Protein AF-A0AAN5RH48-F1 (afdb_monomer_lite)

Structure (mmCIF, N/CA/C/O backbone):
data_AF-A0AAN5RH48-F1
#
_entry.id   AF-A0AAN5RH48-F1
#
loop_
_atom_site.group_PDB
_atom_site.id
_atom_site.type_symbol
_atom_site.label_atom_id
_atom_site.label_alt_id
_atom_site.label_comp_id
_atom_site.label_asym_id
_atom_site.label_entity_id
_atom_site.label_seq_id
_atom_site.pdbx_PDB_ins_code
_atom_site.Cartn_x
_atom_site.Cartn_y
_atom_site.Cartn_z
_atom_site.occupancy
_atom_site.B_iso_or_equiv
_atom_site.auth_seq_id
_atom_site.auth_comp_id
_atom_site.auth_asym_id
_atom_site.auth_atom_id
_atom_site.pdbx_PDB_model_num
ATOM 1 N N . MET A 1 1 ? 24.180 -15.115 -23.993 1.00 87.12 1 MET A N 1
ATOM 2 C CA . MET A 1 1 ? 23.504 -14.833 -25.275 1.00 87.12 1 MET A CA 1
ATOM 3 C C . MET A 1 1 ? 24.261 -13.711 -25.975 1.00 87.12 1 MET A C 1
ATOM 5 O O . MET A 1 1 ? 24.728 -12.816 -25.280 1.00 87.12 1 MET A O 1
ATOM 9 N N . LYS A 1 2 ? 24.469 -13.764 -27.294 1.00 94.94 2 LYS A N 1
ATOM 10 C CA . LYS A 1 2 ? 25.246 -12.734 -28.005 1.00 94.94 2 LYS A CA 1
ATOM 11 C C . LYS A 1 2 ? 24.316 -11.653 -28.551 1.00 94.94 2 LYS A C 1
ATOM 13 O O . LYS A 1 2 ? 23.357 -11.971 -29.248 1.00 94.94 2 LYS A O 1
ATOM 18 N N . ILE A 1 3 ? 24.608 -10.393 -28.238 1.00 97.38 3 ILE A N 1
ATOM 19 C CA . ILE A 1 3 ? 23.861 -9.228 -28.729 1.00 97.38 3 ILE A CA 1
ATOM 20 C C . ILE A 1 3 ? 24.264 -8.974 -30.186 1.00 97.38 3 ILE A C 1
ATOM 22 O O . ILE A 1 3 ? 25.450 -8.813 -30.477 1.00 97.38 3 ILE A O 1
ATOM 26 N N . VAL A 1 4 ? 23.288 -8.935 -31.091 1.00 97.31 4 VAL A N 1
ATOM 27 C CA . VAL A 1 4 ? 23.493 -8.564 -32.501 1.00 97.31 4 VAL A CA 1
ATOM 28 C C . VAL A 1 4 ? 23.325 -7.057 -32.663 1.00 97.31 4 VAL A C 1
ATOM 30 O O . VAL A 1 4 ? 24.196 -6.389 -33.215 1.00 97.31 4 VAL A O 1
ATOM 33 N N . THR A 1 5 ? 22.215 -6.514 -32.166 1.00 98.19 5 THR A N 1
ATOM 34 C CA . THR A 1 5 ? 21.919 -5.077 -32.178 1.00 98.19 5 THR A CA 1
ATOM 35 C C . THR A 1 5 ? 20.800 -4.755 -31.185 1.00 98.19 5 THR A C 1
ATOM 37 O O . THR A 1 5 ? 20.150 -5.658 -30.658 1.00 98.19 5 THR A O 1
ATOM 40 N N . ALA A 1 6 ? 20.546 -3.474 -30.940 1.00 98.25 6 ALA A N 1
ATOM 41 C CA . ALA A 1 6 ? 19.383 -3.005 -30.200 1.00 98.25 6 ALA A CA 1
ATOM 42 C C . ALA A 1 6 ? 18.825 -1.723 -30.828 1.00 98.25 6 ALA A C 1
ATOM 44 O O . ALA A 1 6 ? 19.453 -1.109 -31.690 1.00 98.25 6 ALA A O 1
ATOM 45 N N . LYS A 1 7 ? 17.618 -1.326 -30.430 1.00 98.06 7 LYS A N 1
ATOM 46 C CA . LYS A 1 7 ? 17.006 -0.056 -30.835 1.00 98.06 7 LYS A CA 1
ATOM 47 C C . LYS A 1 7 ? 15.970 0.405 -29.821 1.00 98.06 7 LYS A C 1
ATOM 49 O O . LYS A 1 7 ? 15.544 -0.361 -28.957 1.00 98.06 7 LYS A O 1
ATOM 54 N N . ASN A 1 8 ? 15.517 1.646 -29.989 1.00 97.94 8 ASN A N 1
ATOM 55 C CA . ASN A 1 8 ? 14.454 2.253 -29.187 1.00 97.94 8 ASN A CA 1
ATOM 56 C C . ASN A 1 8 ? 14.761 2.229 -27.681 1.00 97.94 8 ASN A C 1
ATOM 58 O O . ASN A 1 8 ? 13.878 1.930 -26.883 1.00 97.94 8 ASN A O 1
ATOM 62 N N . GLY A 1 9 ? 16.011 2.521 -27.307 1.00 98.00 9 GLY A N 1
ATOM 63 C CA . GLY A 1 9 ? 16.415 2.613 -25.909 1.00 98.00 9 GLY A CA 1
ATOM 64 C C . GLY A 1 9 ? 15.713 3.768 -25.195 1.00 98.00 9 GLY A C 1
ATOM 65 O O . GLY A 1 9 ? 15.671 4.885 -25.719 1.00 98.00 9 GLY A O 1
ATOM 66 N N . PHE A 1 10 ? 15.194 3.519 -23.997 1.00 97.88 10 PHE A N 1
ATOM 67 C CA . PHE A 1 10 ? 14.724 4.558 -23.086 1.00 97.88 10 PHE A CA 1
ATOM 68 C C . PHE A 1 10 ? 15.023 4.186 -21.634 1.00 97.88 10 PHE A C 1
ATOM 70 O O . PHE A 1 10 ? 14.931 3.019 -21.250 1.00 97.88 10 PHE A O 1
ATOM 77 N N . TYR A 1 11 ? 15.397 5.185 -20.838 1.00 98.19 11 TYR A N 1
ATOM 78 C CA . TYR A 1 11 ? 15.611 5.003 -19.409 1.00 98.19 11 TYR A CA 1
ATOM 79 C C . TYR A 1 11 ? 14.283 4.773 -18.687 1.00 98.19 11 TYR A C 1
ATOM 81 O O . TYR A 1 11 ? 13.281 5.439 -18.961 1.00 98.19 11 TYR A O 1
ATOM 89 N N . ASN A 1 12 ? 14.314 3.851 -17.735 1.00 96.81 12 ASN A N 1
ATOM 90 C CA . ASN A 1 12 ? 13.300 3.688 -16.707 1.00 96.81 12 ASN A CA 1
ATOM 91 C C . ASN A 1 12 ? 13.626 4.582 -15.500 1.00 96.81 12 ASN A C 1
ATOM 93 O O . ASN A 1 12 ? 14.722 5.137 -15.395 1.00 96.81 12 ASN A O 1
ATOM 97 N N . GLU A 1 13 ? 12.676 4.707 -14.573 1.00 95.00 13 GLU A N 1
ATOM 98 C CA . GLU A 1 13 ? 12.832 5.517 -13.356 1.00 95.00 13 GLU A CA 1
ATOM 99 C C . GLU A 1 13 ? 14.002 5.049 -12.470 1.00 95.00 13 GLU A C 1
ATOM 101 O O . GLU A 1 13 ? 14.695 5.868 -11.873 1.00 95.00 13 GLU A O 1
ATOM 106 N N . ASP A 1 14 ? 14.271 3.742 -12.437 1.00 95.44 14 ASP A N 1
ATOM 107 C CA . ASP A 1 14 ? 15.360 3.124 -11.668 1.00 95.44 14 ASP A CA 1
ATOM 108 C C . ASP A 1 14 ? 16.737 3.210 -12.356 1.00 95.44 14 ASP A C 1
ATOM 110 O O . ASP A 1 14 ? 17.734 2.708 -11.837 1.00 95.44 14 ASP A O 1
ATOM 114 N N . GLY A 1 15 ? 16.813 3.845 -13.530 1.00 96.12 15 GLY A N 1
ATOM 115 C CA . GLY A 1 15 ? 18.046 3.991 -14.299 1.00 96.12 15 GLY A CA 1
ATOM 116 C C . GLY A 1 15 ? 18.430 2.774 -15.145 1.00 96.12 15 GLY A C 1
ATOM 117 O O . GLY A 1 15 ? 19.467 2.835 -15.817 1.00 96.12 15 GLY A O 1
ATOM 118 N N . SER A 1 16 ? 17.616 1.712 -15.164 1.00 98.06 16 SER A N 1
ATOM 119 C CA . SER A 1 16 ? 17.700 0.646 -16.172 1.00 98.06 16 SER A CA 1
ATOM 120 C C . SER A 1 16 ? 17.262 1.165 -17.551 1.00 98.06 16 SER A C 1
ATOM 122 O O . SER A 1 16 ? 16.661 2.237 -17.667 1.00 98.06 16 SER A O 1
ATOM 124 N N . ILE A 1 17 ? 17.594 0.439 -18.621 1.00 98.56 17 ILE A N 1
ATOM 125 C CA . ILE A 1 17 ? 17.248 0.823 -19.996 1.00 98.56 17 ILE A CA 1
ATOM 126 C C . ILE A 1 17 ? 16.394 -0.270 -20.626 1.00 98.56 17 ILE A C 1
ATOM 128 O O . ILE A 1 17 ? 16.874 -1.380 -20.878 1.00 98.56 17 ILE A O 1
ATOM 132 N N . ASN A 1 18 ? 15.152 0.078 -20.948 1.00 98.19 18 ASN A N 1
ATOM 133 C CA . ASN A 1 18 ? 14.301 -0.725 -21.814 1.00 98.19 18 ASN A CA 1
ATOM 134 C C . ASN A 1 18 ? 14.676 -0.492 -23.273 1.00 98.19 18 ASN A C 1
ATOM 136 O O . ASN A 1 18 ? 14.928 0.637 -23.699 1.00 98.19 18 ASN A O 1
ATOM 140 N N . CYS A 1 19 ? 14.689 -1.564 -24.056 1.00 98.12 19 CYS A N 1
ATOM 141 C CA . CYS A 1 19 ? 14.959 -1.503 -25.483 1.00 98.12 19 CYS A CA 1
ATOM 142 C C . CYS A 1 19 ? 14.318 -2.683 -26.220 1.00 98.12 19 CYS A C 1
ATOM 144 O O . CYS A 1 19 ? 13.789 -3.621 -25.622 1.00 98.12 19 CYS A O 1
ATOM 146 N N . LEU A 1 20 ? 14.393 -2.631 -27.546 1.00 98.50 20 LEU A N 1
ATOM 147 C CA . LEU A 1 20 ? 14.218 -3.796 -28.399 1.00 98.50 20 LEU A CA 1
ATOM 148 C C . LEU A 1 20 ? 15.606 -4.346 -28.725 1.00 98.50 20 LEU A C 1
ATOM 150 O O . LEU A 1 20 ? 16.361 -3.691 -29.446 1.00 98.50 20 LEU A O 1
ATOM 154 N N . ALA A 1 21 ? 15.932 -5.528 -28.211 1.00 97.81 21 ALA A N 1
ATOM 155 C CA . ALA A 1 21 ? 17.203 -6.204 -28.441 1.00 97.81 21 ALA A CA 1
ATOM 156 C C . ALA A 1 21 ? 17.040 -7.314 -29.481 1.00 97.81 21 ALA A C 1
ATOM 158 O O . ALA A 1 21 ? 16.032 -8.015 -29.509 1.00 97.81 21 ALA A O 1
ATOM 159 N N . HIS A 1 22 ? 18.038 -7.488 -30.338 1.00 98.12 22 HIS A N 1
ATOM 160 C CA . HIS A 1 22 ? 18.144 -8.639 -31.223 1.00 98.12 22 HIS A CA 1
ATOM 161 C C . HIS A 1 22 ? 19.356 -9.457 -30.804 1.00 98.12 22 HIS A C 1
ATOM 163 O O . HIS A 1 22 ? 20.477 -8.943 -30.724 1.00 98.12 22 HIS A O 1
ATOM 169 N N . PHE A 1 23 ? 19.118 -10.728 -30.515 1.00 97.06 23 PHE A N 1
ATOM 170 C CA . PHE A 1 23 ? 20.135 -11.660 -30.066 1.00 97.06 23 PHE A CA 1
ATOM 171 C C . PHE A 1 23 ? 20.383 -12.733 -31.123 1.00 97.06 23 PHE A C 1
ATOM 173 O O . PHE A 1 23 ? 19.489 -13.110 -31.877 1.00 97.06 23 PHE A O 1
ATOM 180 N N . GLU A 1 24 ? 21.608 -13.248 -31.169 1.00 96.38 24 GLU A N 1
ATOM 181 C CA . GLU A 1 24 ? 21.972 -14.333 -32.078 1.00 96.38 24 GLU A CA 1
ATOM 182 C C . GLU A 1 24 ? 21.117 -15.574 -31.773 1.00 96.38 24 GLU A C 1
ATOM 184 O O . GLU A 1 24 ? 21.029 -16.004 -30.622 1.00 96.38 24 GLU A O 1
ATOM 189 N N . GLY A 1 25 ? 20.478 -16.130 -32.805 1.00 94.50 25 GLY A N 1
ATOM 190 C CA . GLY A 1 25 ? 19.554 -17.263 -32.680 1.00 94.50 25 GLY A CA 1
ATOM 191 C C . GLY A 1 25 ? 18.078 -16.886 -32.508 1.00 94.50 25 GLY A C 1
ATOM 192 O O . GLY A 1 25 ? 17.251 -17.789 -32.428 1.00 94.50 25 GLY A O 1
ATOM 193 N N . PHE A 1 26 ? 17.741 -15.593 -32.483 1.00 95.44 26 PHE A N 1
ATOM 194 C CA . PHE A 1 26 ? 16.362 -15.103 -32.540 1.00 95.44 26 PHE A CA 1
ATOM 195 C C . PHE A 1 26 ? 16.087 -14.477 -33.907 1.00 95.44 26 PHE A C 1
ATOM 197 O O . PHE A 1 26 ? 16.945 -13.781 -34.449 1.00 95.44 26 PHE A O 1
ATOM 204 N N . ASP A 1 27 ? 14.895 -14.699 -34.455 1.00 94.56 27 ASP A N 1
ATOM 205 C CA . ASP A 1 27 ? 14.510 -14.127 -35.752 1.00 94.56 27 ASP A CA 1
ATOM 206 C C . ASP A 1 27 ? 14.126 -12.642 -35.631 1.00 94.56 27 ASP A C 1
ATOM 208 O O . ASP A 1 27 ? 14.462 -11.838 -36.500 1.00 94.56 27 ASP A O 1
ATOM 212 N N . ASP A 1 28 ? 13.496 -12.261 -34.514 1.00 97.19 28 ASP A N 1
ATOM 213 C CA . ASP A 1 28 ? 12.939 -10.927 -34.282 1.00 97.19 28 ASP A CA 1
ATOM 214 C C . ASP A 1 28 ? 13.609 -10.172 -33.126 1.00 97.19 28 ASP A C 1
ATOM 216 O O . ASP A 1 28 ? 14.290 -10.732 -32.263 1.00 97.19 28 ASP A O 1
ATOM 220 N N . PHE A 1 29 ? 13.359 -8.862 -33.086 1.00 98.00 29 PHE A N 1
ATOM 221 C CA . PHE A 1 29 ? 13.644 -8.042 -31.913 1.00 98.00 29 PHE A CA 1
ATOM 222 C C . PHE A 1 29 ? 12.715 -8.416 -30.756 1.00 98.00 29 PHE A C 1
ATOM 224 O O . PHE A 1 29 ? 11.494 -8.408 -30.914 1.00 98.00 29 PHE A O 1
ATOM 231 N N . ILE A 1 30 ? 13.285 -8.621 -29.573 1.00 96.94 30 ILE A N 1
ATOM 232 C CA . ILE A 1 30 ? 12.542 -8.894 -28.346 1.00 96.94 30 ILE A CA 1
ATOM 233 C C . ILE A 1 30 ? 12.634 -7.709 -27.373 1.00 96.94 30 ILE A C 1
ATOM 235 O O . ILE A 1 30 ? 13.687 -7.067 -27.286 1.00 96.94 30 ILE A O 1
ATOM 239 N N . PRO A 1 31 ? 11.555 -7.384 -26.637 1.00 97.88 31 PRO A N 1
ATOM 240 C CA . PRO A 1 31 ? 11.631 -6.447 -25.524 1.00 97.88 31 PRO A CA 1
ATOM 241 C C . PRO A 1 31 ? 12.616 -6.954 -24.472 1.00 97.88 31 PRO A C 1
ATOM 243 O O . PRO A 1 31 ? 12.537 -8.108 -24.052 1.00 97.88 31 PRO A O 1
ATOM 246 N N . PHE A 1 32 ? 13.534 -6.089 -24.051 1.00 97.12 32 PHE A N 1
ATOM 247 C CA . PHE A 1 32 ? 14.527 -6.419 -23.039 1.00 97.12 32 PHE A CA 1
ATOM 248 C C . PHE A 1 32 ? 14.779 -5.221 -22.121 1.00 97.12 32 PHE A C 1
ATOM 250 O O . PHE A 1 32 ? 14.938 -4.088 -22.590 1.00 97.12 32 PHE A O 1
ATOM 257 N N . THR A 1 33 ? 14.847 -5.484 -20.819 1.00 98.00 33 THR A N 1
ATOM 258 C CA . THR A 1 33 ? 15.238 -4.5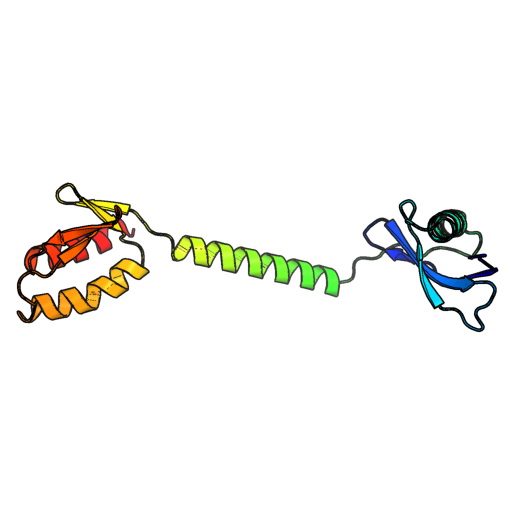10 -19.797 1.00 98.00 33 THR A CA 1
ATOM 259 C C . THR A 1 33 ? 16.678 -4.786 -19.403 1.00 98.00 33 THR A C 1
ATOM 261 O O . THR A 1 33 ? 16.964 -5.799 -18.782 1.00 98.00 33 THR A O 1
ATOM 264 N N . SER A 1 34 ? 17.590 -3.894 -19.781 1.00 97.62 34 SER A N 1
ATOM 265 C CA . SER A 1 34 ? 19.009 -3.995 -19.431 1.00 97.62 34 SER A CA 1
ATOM 266 C C . SER A 1 34 ? 19.326 -3.174 -18.184 1.00 97.62 34 SER A C 1
ATOM 268 O O . SER A 1 34 ? 18.823 -2.061 -18.021 1.00 97.62 34 SER A O 1
ATOM 270 N N . SER A 1 35 ? 20.179 -3.705 -17.311 1.00 97.75 35 SER A N 1
ATOM 271 C CA . SER A 1 35 ? 20.566 -3.072 -16.047 1.00 97.75 35 SER A CA 1
ATOM 272 C C . SER A 1 35 ? 22.064 -3.263 -15.782 1.00 97.75 35 SER A C 1
ATOM 274 O O . SER A 1 35 ? 22.626 -4.281 -16.198 1.00 97.75 35 SER A O 1
ATOM 276 N N . PRO A 1 36 ? 22.742 -2.330 -15.085 1.00 97.12 36 PRO A N 1
ATOM 277 C CA . PRO A 1 36 ? 24.106 -2.564 -14.609 1.00 97.12 36 PRO A CA 1
ATOM 278 C C . PRO A 1 36 ? 24.185 -3.748 -13.630 1.00 97.12 36 PRO A C 1
ATOM 280 O O . PRO A 1 36 ? 25.217 -4.417 -13.575 1.00 97.12 36 PRO A O 1
ATOM 283 N N . ASP A 1 37 ? 23.087 -4.037 -12.926 1.00 96.56 37 ASP A N 1
ATOM 284 C CA . ASP A 1 37 ? 22.971 -5.095 -11.916 1.00 96.56 37 ASP A CA 1
ATOM 285 C C . ASP A 1 37 ? 22.271 -6.357 -12.451 1.00 96.56 37 ASP A C 1
ATOM 287 O O . ASP A 1 37 ? 21.844 -7.215 -11.680 1.00 96.56 37 ASP A O 1
ATOM 291 N N . ASP A 1 38 ? 22.124 -6.478 -13.776 1.00 96.00 38 ASP A N 1
ATOM 292 C CA . ASP A 1 38 ? 21.502 -7.646 -14.403 1.00 96.00 38 ASP A CA 1
ATOM 293 C C . ASP A 1 38 ? 22.240 -8.931 -14.001 1.00 96.00 38 ASP A C 1
ATOM 295 O O . ASP A 1 38 ? 23.474 -8.968 -13.967 1.00 96.00 38 ASP A O 1
ATOM 299 N N . THR A 1 39 ? 21.505 -10.001 -13.695 1.00 95.50 39 THR A N 1
ATOM 300 C CA . THR A 1 39 ? 22.100 -11.292 -13.327 1.00 95.50 39 THR A CA 1
ATOM 301 C C . THR A 1 39 ? 22.834 -11.935 -14.501 1.00 95.50 39 THR A C 1
ATOM 303 O O . THR A 1 39 ? 23.857 -12.603 -14.312 1.00 95.50 39 THR A O 1
ATOM 306 N N . GLU A 1 40 ? 22.375 -11.693 -15.726 1.00 94.88 40 GLU A N 1
ATOM 307 C CA . GLU A 1 40 ? 22.960 -12.246 -16.936 1.00 94.88 40 GLU A CA 1
ATOM 308 C C . GLU A 1 40 ? 23.992 -11.282 -17.536 1.00 94.88 40 GLU A C 1
ATOM 310 O O . GLU A 1 40 ? 23.783 -10.078 -17.677 1.00 94.88 40 GLU A O 1
ATOM 315 N N . GLU A 1 41 ? 25.148 -11.820 -17.933 1.00 97.06 41 GLU A N 1
ATOM 316 C CA . GLU A 1 41 ? 26.268 -11.017 -18.446 1.00 97.06 41 GLU A CA 1
ATOM 317 C C . GLU A 1 41 ? 25.888 -10.151 -19.649 1.00 97.06 41 GLU A C 1
ATOM 319 O O . GLU A 1 41 ? 26.311 -9.001 -19.762 1.00 97.06 41 GLU A O 1
ATOM 324 N N . HIS A 1 42 ? 25.047 -10.684 -20.530 1.00 95.81 42 HIS A N 1
ATOM 325 C CA . HIS A 1 42 ? 24.617 -9.968 -21.718 1.00 95.81 42 HIS A CA 1
ATOM 326 C C . HIS A 1 42 ? 23.647 -8.823 -21.406 1.00 95.81 42 HIS A C 1
ATOM 328 O O . HIS A 1 42 ? 23.649 -7.843 -22.144 1.00 95.81 42 HIS A O 1
ATOM 334 N N . GLY A 1 43 ? 22.888 -8.881 -20.310 1.00 97.50 43 GLY A N 1
ATOM 335 C CA . GLY A 1 43 ? 22.074 -7.753 -19.863 1.00 97.50 43 GLY A CA 1
ATOM 336 C C . GLY A 1 43 ? 22.934 -6.574 -19.398 1.00 97.50 43 GLY A C 1
ATOM 337 O O . GLY A 1 43 ? 22.720 -5.440 -19.834 1.00 97.50 43 GLY A O 1
ATOM 338 N N . ARG A 1 44 ? 24.004 -6.848 -18.636 1.00 98.31 44 ARG A N 1
ATOM 339 C CA . ARG A 1 44 ? 24.991 -5.829 -18.216 1.00 98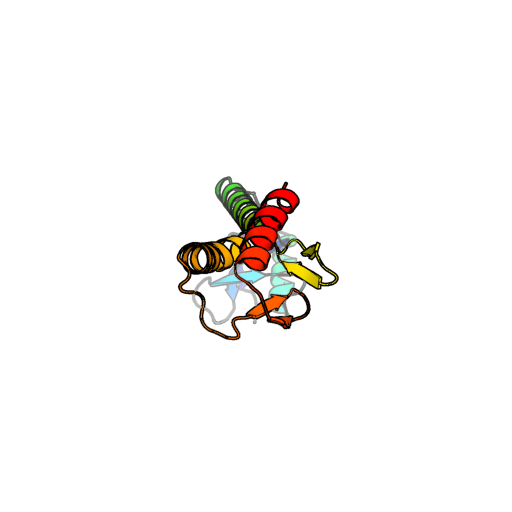.31 44 ARG A CA 1
ATOM 340 C C . ARG A 1 44 ? 25.779 -5.254 -19.395 1.00 98.31 44 ARG A C 1
ATOM 342 O O . ARG A 1 44 ? 26.016 -4.043 -19.468 1.00 98.31 44 ARG A O 1
ATOM 349 N N . GLN A 1 45 ? 26.172 -6.112 -20.342 1.00 98.31 45 GLN A N 1
ATOM 350 C CA . GLN A 1 45 ? 26.855 -5.679 -21.564 1.00 98.31 45 GLN A CA 1
ATOM 351 C C . GLN A 1 45 ? 25.945 -4.792 -22.420 1.00 98.31 45 GLN A C 1
ATOM 353 O O . GLN A 1 45 ? 26.377 -3.735 -22.877 1.00 98.31 45 GLN A O 1
ATOM 358 N N . LEU A 1 46 ? 24.685 -5.194 -22.609 1.00 98.31 46 LEU A N 1
ATOM 359 C CA . LEU A 1 46 ? 23.705 -4.428 -23.373 1.00 98.31 46 LEU A CA 1
ATOM 360 C C . LEU A 1 46 ? 23.455 -3.053 -22.741 1.00 98.31 46 LEU A C 1
ATOM 362 O O . LEU A 1 46 ? 23.438 -2.057 -23.462 1.00 98.31 46 LEU A O 1
ATOM 366 N N . TYR A 1 47 ? 23.350 -2.980 -21.411 1.00 98.44 47 TYR A N 1
ATOM 367 C CA . TYR A 1 47 ? 23.234 -1.713 -20.685 1.00 98.44 47 TYR A CA 1
ATOM 368 C C . TYR A 1 47 ? 24.425 -0.786 -20.959 1.00 98.44 47 TYR A C 1
ATOM 370 O O . TYR A 1 47 ? 24.250 0.383 -21.307 1.00 98.44 47 TYR A O 1
ATOM 378 N N . THR A 1 48 ? 25.645 -1.319 -20.843 1.00 98.38 48 THR A N 1
ATOM 379 C CA . THR A 1 48 ? 26.887 -0.566 -21.083 1.00 98.38 48 THR A CA 1
ATOM 380 C C . THR A 1 48 ? 26.951 -0.043 -22.518 1.00 98.38 48 THR A C 1
ATOM 382 O O . THR A 1 48 ? 27.249 1.132 -22.737 1.00 98.38 48 THR A O 1
ATOM 385 N N . ASP A 1 49 ? 26.612 -0.890 -23.491 1.00 98.44 49 ASP A N 1
ATOM 386 C CA . ASP A 1 49 ? 26.581 -0.542 -24.912 1.00 98.44 49 ASP A CA 1
ATOM 387 C C . ASP A 1 49 ? 25.537 0.548 -25.224 1.00 98.44 49 ASP A C 1
ATOM 389 O O . ASP A 1 49 ? 25.836 1.508 -25.942 1.00 98.44 49 ASP A O 1
ATOM 393 N N . LEU A 1 50 ? 24.318 0.420 -24.684 1.00 98.44 50 LEU A N 1
ATOM 394 C CA . LEU A 1 50 ? 23.239 1.399 -24.853 1.00 98.44 50 LEU A CA 1
ATOM 395 C C . LEU A 1 50 ? 23.614 2.745 -24.233 1.00 98.44 50 LEU A C 1
ATOM 397 O O . LEU A 1 50 ? 23.487 3.780 -24.885 1.00 98.44 50 LEU A O 1
ATOM 401 N N . LYS A 1 51 ? 24.151 2.738 -23.009 1.00 97.62 51 LYS A N 1
ATOM 402 C CA . LYS A 1 51 ? 24.617 3.947 -22.318 1.00 97.62 51 LYS A CA 1
ATOM 403 C C . LYS A 1 51 ? 25.752 4.650 -23.069 1.00 97.62 51 LYS A C 1
ATOM 405 O O . LYS A 1 51 ? 25.824 5.876 -23.050 1.00 97.62 51 LYS A O 1
ATOM 410 N N . ALA A 1 52 ? 26.608 3.890 -23.753 1.00 97.81 52 ALA A N 1
ATOM 411 C CA . ALA A 1 52 ? 27.657 4.419 -24.623 1.00 97.81 52 ALA A CA 1
ATOM 412 C C . ALA A 1 52 ? 27.137 4.934 -25.983 1.00 97.81 52 ALA A C 1
ATOM 414 O O . ALA A 1 52 ? 27.924 5.444 -26.779 1.00 97.81 52 ALA A O 1
ATOM 415 N N . GLY A 1 53 ? 25.838 4.795 -26.275 1.00 97.31 53 GLY A N 1
ATOM 416 C CA . GLY A 1 53 ? 25.220 5.235 -27.528 1.00 97.31 53 GLY A CA 1
ATOM 417 C C . GLY A 1 53 ? 25.492 4.318 -28.724 1.00 97.31 53 GLY A C 1
ATOM 418 O O . GLY A 1 53 ? 25.203 4.694 -29.861 1.00 97.31 53 GLY A O 1
ATOM 419 N N . LYS A 1 54 ? 26.025 3.106 -28.501 1.00 98.12 54 LYS A N 1
ATOM 420 C CA . LYS A 1 54 ? 26.414 2.164 -29.569 1.00 98.12 54 LYS A CA 1
ATOM 421 C C . LYS A 1 54 ? 25.255 1.805 -30.504 1.00 98.12 54 LYS A C 1
ATOM 423 O O . LYS A 1 54 ? 25.477 1.558 -31.686 1.00 98.12 54 LYS A O 1
ATOM 428 N N . TYR A 1 55 ? 24.032 1.789 -29.978 1.00 97.56 55 TYR A N 1
ATOM 429 C CA . TYR A 1 55 ? 22.811 1.430 -30.706 1.00 97.56 55 TYR A CA 1
ATOM 430 C C . TYR A 1 55 ? 21.858 2.621 -30.911 1.00 97.56 55 TYR A C 1
ATOM 432 O O . TYR A 1 55 ? 20.660 2.443 -31.134 1.00 97.56 55 TYR A O 1
ATOM 440 N N . GLY A 1 56 ? 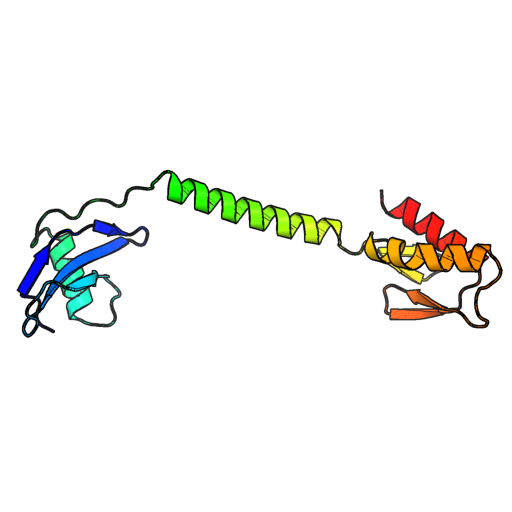22.394 3.842 -30.838 1.00 96.31 56 GLY A N 1
ATOM 441 C CA . GLY A 1 56 ? 21.633 5.085 -30.905 1.00 96.31 56 GLY A CA 1
ATOM 442 C C . GLY A 1 56 ? 21.402 5.721 -29.536 1.00 96.31 56 GLY A C 1
ATOM 443 O O . GLY A 1 56 ? 21.794 5.189 -28.498 1.00 96.31 56 GLY A O 1
ATOM 444 N N . GLU A 1 57 ? 20.781 6.898 -29.555 1.00 96.88 57 GLU A N 1
ATOM 445 C CA . GLU A 1 57 ? 20.468 7.660 -28.349 1.00 96.88 57 GLU A CA 1
ATOM 446 C C . GLU A 1 57 ? 19.430 6.930 -27.486 1.00 96.88 57 GLU A C 1
ATOM 448 O O . GLU A 1 57 ? 18.390 6.479 -27.975 1.00 96.88 57 GLU A O 1
ATOM 453 N N . VAL A 1 58 ? 19.706 6.851 -26.184 1.00 98.06 58 VAL A N 1
ATOM 454 C CA . VAL A 1 58 ? 18.754 6.365 -25.186 1.00 98.06 58 VAL A CA 1
ATOM 455 C C . VAL A 1 58 ? 17.925 7.546 -24.708 1.00 98.06 58 VAL A C 1
ATOM 457 O O . VAL A 1 58 ? 18.456 8.489 -24.120 1.00 98.06 58 VAL A O 1
ATOM 460 N N . LYS A 1 59 ? 16.614 7.493 -24.944 1.00 97.75 59 LYS A N 1
ATOM 461 C CA . LYS A 1 59 ? 15.702 8.561 -24.532 1.00 97.75 59 LYS A CA 1
ATOM 462 C C . LYS A 1 59 ? 15.662 8.673 -23.003 1.00 97.75 59 LYS A C 1
ATOM 464 O O . LYS A 1 59 ? 15.611 7.642 -22.327 1.00 97.75 59 LYS A O 1
ATOM 469 N N . PRO A 1 60 ? 15.651 9.892 -22.440 1.00 96.94 60 PRO A N 1
ATOM 470 C CA . PRO A 1 60 ? 15.521 10.071 -21.003 1.00 96.94 60 PRO A CA 1
ATOM 471 C C . PRO A 1 60 ? 14.149 9.601 -20.514 1.00 96.94 60 PRO A C 1
ATOM 473 O O . PRO A 1 60 ? 13.144 9.702 -21.222 1.00 96.94 60 PRO A O 1
ATOM 476 N N . PHE A 1 61 ? 14.110 9.141 -19.267 1.00 95.88 61 PHE A N 1
ATOM 477 C CA . PHE A 1 61 ? 12.862 8.930 -18.554 1.00 95.88 61 PHE A CA 1
ATOM 478 C C . PHE A 1 61 ? 12.126 10.268 -18.404 1.00 95.88 61 PHE A C 1
ATOM 480 O O . PHE A 1 61 ? 12.729 11.284 -18.052 1.00 95.88 61 PHE A O 1
ATOM 487 N N . THR A 1 62 ? 10.824 10.276 -18.681 1.00 95.00 62 THR A N 1
ATOM 488 C CA . THR A 1 62 ? 9.972 11.459 -18.522 1.00 95.00 62 THR A CA 1
ATOM 489 C C . THR A 1 62 ? 8.771 11.081 -17.677 1.00 95.00 62 THR A C 1
ATOM 491 O O . THR A 1 62 ? 8.009 10.191 -18.045 1.00 95.00 62 THR A O 1
ATOM 494 N N . VAL A 1 63 ? 8.589 11.782 -16.560 1.00 95.12 63 VAL A N 1
ATOM 495 C CA . VAL A 1 63 ? 7.411 11.619 -15.707 1.00 95.12 63 VAL A CA 1
ATOM 496 C C . VAL A 1 63 ? 6.178 12.095 -16.471 1.00 95.12 63 VAL A C 1
ATOM 498 O O . VAL A 1 63 ? 6.133 13.243 -16.918 1.00 95.12 63 VAL A O 1
ATOM 501 N N . THR A 1 64 ? 5.172 11.231 -16.607 1.00 94.50 64 THR A N 1
ATOM 502 C CA . THR A 1 64 ? 3.909 11.599 -17.258 1.00 94.50 64 THR A CA 1
ATOM 503 C C . THR A 1 64 ? 2.875 12.104 -16.244 1.00 94.50 64 THR A C 1
ATOM 505 O O . THR A 1 64 ? 2.956 11.772 -15.054 1.00 94.50 64 THR A O 1
ATOM 508 N N . PRO A 1 65 ? 1.871 12.889 -16.677 1.00 96.94 65 PRO A N 1
ATOM 509 C CA . PRO A 1 65 ? 0.751 13.278 -15.820 1.00 96.94 65 PRO A CA 1
ATOM 510 C C . PRO A 1 65 ? 0.039 12.081 -15.174 1.00 96.94 65 PRO A C 1
ATOM 512 O O . PRO A 1 65 ? -0.355 12.158 -14.012 1.00 96.94 65 PRO A O 1
ATOM 515 N N . GLU A 1 66 ? -0.073 10.961 -15.892 1.00 96.38 66 GLU A N 1
ATOM 516 C CA . GLU A 1 66 ? -0.689 9.723 -15.403 1.00 96.38 66 GLU A CA 1
ATOM 517 C C . GLU A 1 66 ? 0.109 9.118 -14.244 1.00 96.38 66 GLU A C 1
ATOM 519 O O . GLU A 1 66 ? -0.483 8.691 -13.255 1.00 96.38 66 GLU A O 1
ATOM 524 N N . MET A 1 67 ? 1.446 9.140 -14.316 1.00 95.06 67 MET A N 1
ATOM 525 C CA . MET A 1 67 ? 2.308 8.683 -13.219 1.00 95.06 67 MET A CA 1
ATOM 526 C C . MET A 1 67 ? 2.132 9.546 -11.967 1.00 95.06 67 MET A C 1
ATOM 528 O O . MET A 1 67 ? 2.021 9.025 -10.857 1.00 95.06 67 MET A O 1
ATOM 532 N N . VAL A 1 68 ? 2.057 10.869 -12.142 1.00 96.94 68 VAL A N 1
ATOM 533 C CA . VAL A 1 68 ? 1.807 11.800 -11.031 1.00 96.94 68 VAL A CA 1
ATOM 534 C C . VAL A 1 68 ? 0.434 11.550 -10.415 1.00 96.94 68 VAL A C 1
ATOM 536 O O . VAL A 1 68 ? 0.308 11.556 -9.190 1.00 96.94 68 VAL A O 1
ATOM 539 N N . GLN A 1 69 ? -0.590 11.322 -11.239 1.00 97.88 69 GLN A N 1
ATOM 540 C CA . GLN A 1 69 ? -1.934 11.039 -10.748 1.00 97.88 69 GLN A CA 1
ATOM 541 C C . GLN A 1 69 ? -1.978 9.717 -9.977 1.00 97.88 69 GLN A C 1
ATOM 543 O O . GLN A 1 69 ? -2.467 9.702 -8.852 1.00 97.88 69 GLN A O 1
ATOM 548 N N . ALA A 1 70 ? -1.373 8.650 -10.505 1.00 97.12 70 ALA A N 1
ATOM 549 C CA . ALA A 1 70 ? -1.286 7.365 -9.815 1.00 97.12 70 ALA A CA 1
ATOM 550 C C . ALA A 1 70 ? -0.565 7.480 -8.458 1.00 97.12 70 ALA A C 1
ATOM 552 O O . ALA A 1 70 ? -1.028 6.925 -7.461 1.00 97.12 70 ALA A O 1
ATOM 553 N N . ALA A 1 71 ? 0.528 8.249 -8.387 1.00 97.12 71 ALA A N 1
ATOM 554 C CA . ALA A 1 71 ? 1.241 8.497 -7.133 1.00 97.12 71 ALA A CA 1
ATOM 555 C C . ALA A 1 71 ? 0.395 9.290 -6.119 1.00 97.12 71 ALA A C 1
ATOM 557 O O . ALA A 1 71 ? 0.414 8.990 -4.921 1.00 97.12 71 ALA A O 1
ATOM 558 N N . ARG A 1 72 ? -0.375 10.284 -6.586 1.00 98.00 72 ARG A N 1
ATOM 559 C CA . ARG A 1 72 ? -1.323 11.030 -5.743 1.00 98.00 72 ARG A CA 1
ATOM 560 C C . ARG A 1 72 ? -2.428 10.128 -5.220 1.00 98.00 72 ARG A C 1
ATOM 562 O O . ARG A 1 72 ? -2.689 10.159 -4.023 1.00 98.00 72 ARG A O 1
ATOM 569 N N . ASP A 1 73 ? -3.033 9.318 -6.080 1.00 98.38 73 ASP A N 1
ATOM 570 C CA . ASP A 1 73 ? -4.114 8.405 -5.703 1.00 98.38 73 ASP A CA 1
ATOM 571 C C . ASP A 1 73 ? -3.629 7.373 -4.678 1.00 98.38 73 ASP A C 1
ATOM 573 O O . ASP A 1 73 ? -4.296 7.146 -3.668 1.00 98.38 73 ASP A O 1
ATOM 577 N N . ALA A 1 74 ? -2.423 6.826 -4.868 1.00 97.81 74 ALA A N 1
ATOM 578 C CA . ALA A 1 74 ? -1.794 5.927 -3.905 1.00 97.81 74 ALA A CA 1
ATOM 579 C C . ALA A 1 74 ? -1.587 6.602 -2.538 1.00 97.81 74 ALA A C 1
ATOM 581 O O . ALA A 1 74 ? -1.939 6.027 -1.505 1.00 97.81 74 ALA A O 1
ATOM 582 N N . LYS A 1 75 ? -1.081 7.844 -2.510 1.00 98.12 75 LYS A N 1
ATOM 583 C CA . LYS A 1 75 ? -0.936 8.586 -1.249 1.00 98.12 75 LYS A CA 1
ATOM 584 C C . LYS A 1 75 ? -2.263 8.987 -0.624 1.00 98.12 75 LYS A C 1
ATOM 586 O O . LYS A 1 75 ? -2.376 8.941 0.598 1.00 98.12 75 LYS A O 1
ATOM 591 N N . HIS A 1 76 ? -3.268 9.330 -1.419 1.00 98.12 76 HIS A N 1
ATOM 592 C CA . HIS A 1 76 ? -4.613 9.571 -0.910 1.00 98.12 76 HIS A CA 1
ATOM 593 C C . HIS A 1 76 ? -5.187 8.320 -0.245 1.00 98.12 76 HIS A C 1
ATOM 595 O O . HIS A 1 76 ? -5.681 8.419 0.875 1.00 98.12 76 HIS A O 1
ATOM 601 N N . ALA A 1 77 ? -5.058 7.151 -0.876 1.00 97.81 77 ALA A N 1
ATOM 602 C CA . ALA A 1 77 ? -5.504 5.889 -0.295 1.00 97.81 77 ALA A CA 1
ATOM 603 C C . ALA A 1 77 ? -4.780 5.572 1.025 1.00 97.81 77 ALA A C 1
ATOM 605 O O . ALA A 1 77 ? -5.428 5.200 2.001 1.00 97.81 77 ALA A O 1
ATOM 606 N N . GLU A 1 78 ? -3.461 5.776 1.091 1.00 97.50 78 GLU A N 1
ATOM 607 C CA . GLU A 1 78 ? -2.677 5.596 2.322 1.00 97.50 78 GLU A CA 1
ATOM 608 C C . GLU A 1 78 ? -3.153 6.522 3.450 1.00 97.50 78 GLU A C 1
ATOM 610 O O . GLU A 1 78 ? -3.358 6.068 4.576 1.00 97.50 78 GLU A O 1
ATOM 615 N N . ILE A 1 79 ? -3.393 7.802 3.144 1.00 96.94 79 ILE A N 1
ATOM 616 C CA . ILE A 1 79 ? -3.922 8.777 4.109 1.00 96.94 79 ILE A CA 1
ATOM 617 C C . ILE A 1 79 ? -5.321 8.372 4.578 1.00 96.94 79 ILE A C 1
ATOM 619 O O . ILE A 1 79 ? -5.604 8.451 5.773 1.00 96.94 79 ILE A O 1
ATOM 623 N N . THR A 1 80 ? -6.191 7.931 3.668 1.00 97.19 80 THR A N 1
ATOM 624 C CA . THR A 1 80 ? -7.535 7.455 4.015 1.00 97.19 80 THR A CA 1
ATOM 625 C C . THR A 1 80 ? -7.462 6.258 4.955 1.00 97.19 80 THR A C 1
ATOM 627 O O . THR A 1 80 ? -8.087 6.298 6.009 1.00 97.19 80 THR A O 1
ATOM 630 N N . ILE A 1 81 ? -6.644 5.248 4.639 1.00 96.06 81 ILE A N 1
ATOM 631 C CA . ILE A 1 81 ? -6.453 4.069 5.497 1.00 96.06 81 ILE A CA 1
ATOM 632 C C . ILE A 1 81 ? -5.925 4.482 6.872 1.00 96.06 81 ILE A C 1
ATOM 634 O O . ILE A 1 81 ? -6.449 4.035 7.892 1.00 96.06 81 ILE A O 1
ATOM 638 N N . TRP A 1 82 ? -4.909 5.346 6.916 1.00 94.00 82 TRP A N 1
ATOM 639 C CA . TRP A 1 82 ? -4.340 5.821 8.175 1.00 94.00 82 TRP A CA 1
ATOM 640 C C . TRP A 1 82 ? -5.377 6.569 9.016 1.00 94.00 82 TRP A C 1
ATOM 642 O O . TRP A 1 82 ? -5.515 6.304 10.209 1.00 94.00 82 TRP A O 1
ATOM 652 N N . ARG A 1 83 ? -6.150 7.466 8.397 1.00 92.44 83 ARG A N 1
ATOM 653 C CA . ARG A 1 83 ? -7.214 8.203 9.080 1.00 92.44 83 ARG A CA 1
ATOM 654 C C . ARG A 1 83 ? -8.287 7.253 9.601 1.00 92.44 83 ARG A C 1
ATOM 656 O O . ARG A 1 83 ? -8.685 7.383 10.750 1.00 92.44 83 ARG A O 1
ATOM 663 N N . ASP A 1 84 ? -8.712 6.283 8.802 1.00 90.00 84 ASP A N 1
ATOM 664 C CA . ASP A 1 84 ? -9.722 5.311 9.214 1.00 90.00 84 ASP A CA 1
ATOM 665 C C . ASP A 1 84 ? -9.220 4.443 10.383 1.00 90.00 84 ASP A C 1
ATOM 667 O O . ASP A 1 84 ? -9.994 4.114 11.282 1.00 90.00 84 ASP A O 1
ATOM 671 N N . GLN A 1 85 ? -7.924 4.113 10.427 1.00 87.00 85 GLN A N 1
ATOM 672 C CA . GLN A 1 85 ? -7.304 3.440 11.573 1.00 87.00 85 GLN A CA 1
ATOM 673 C C . GLN A 1 85 ? -7.275 4.328 12.821 1.00 87.00 85 GLN A C 1
ATOM 675 O O . GLN A 1 85 ? -7.604 3.854 13.904 1.00 87.00 85 GLN A O 1
ATOM 680 N N . GLN A 1 86 ? -6.905 5.605 12.682 1.00 84.06 86 GLN A N 1
ATOM 681 C CA . GLN A 1 86 ? -6.895 6.552 13.802 1.00 84.06 86 GLN A CA 1
ATOM 682 C C . GLN A 1 86 ? -8.310 6.804 14.338 1.00 84.06 86 GLN A C 1
ATOM 684 O O . GLN A 1 86 ? -8.538 6.741 15.541 1.00 84.06 86 GLN A O 1
ATOM 689 N N . GLU A 1 87 ? -9.282 7.026 13.453 1.00 81.38 87 GLU A N 1
ATOM 690 C CA . GLU A 1 87 ? -10.676 7.294 13.814 1.00 81.38 87 GLU A CA 1
ATOM 691 C C . GLU A 1 87 ? -11.390 6.095 14.455 1.00 81.38 87 GLU A C 1
ATOM 693 O O . GLU A 1 87 ? -12.362 6.290 15.189 1.00 81.38 87 GLU A O 1
ATOM 698 N N . ASN A 1 88 ? -10.942 4.872 14.157 1.00 80.81 88 ASN A N 1
ATOM 699 C CA . ASN A 1 88 ? -11.451 3.639 14.760 1.00 80.81 88 ASN A CA 1
ATOM 700 C C . ASN A 1 88 ? -10.551 3.101 15.883 1.00 80.81 88 ASN A C 1
ATOM 702 O O . ASN A 1 88 ? -10.832 2.027 16.419 1.00 80.81 88 ASN A O 1
ATOM 706 N N . GLY A 1 89 ? -9.481 3.817 16.238 1.00 80.25 89 GLY A N 1
ATOM 707 C CA . GLY A 1 89 ? -8.599 3.448 17.336 1.00 80.25 89 GLY A CA 1
ATOM 708 C C . GLY A 1 89 ? -9.348 3.401 18.666 1.00 80.25 89 GLY A C 1
ATOM 709 O O . GLY A 1 89 ? -10.312 4.141 18.885 1.00 80.25 89 GLY A O 1
ATOM 710 N N . SER A 1 90 ? -8.911 2.518 19.567 1.00 80.12 90 SER A N 1
ATOM 711 C CA . SER A 1 90 ? -9.475 2.504 20.912 1.00 80.12 90 SER A CA 1
ATOM 712 C C . SER A 1 90 ? -8.906 3.648 21.742 1.00 80.12 90 SER A C 1
ATOM 714 O O . SER A 1 90 ? -7.691 3.821 21.838 1.00 80.12 90 SER A O 1
ATOM 716 N N . ILE A 1 91 ? -9.798 4.420 22.352 1.00 87.56 91 ILE A N 1
ATOM 717 C CA . ILE A 1 91 ? -9.470 5.394 23.388 1.00 87.56 91 ILE A CA 1
ATOM 718 C C . ILE A 1 91 ? -9.744 4.697 24.716 1.00 87.56 91 ILE A C 1
ATOM 720 O O . ILE A 1 91 ? -10.804 4.099 24.874 1.00 87.56 91 ILE A O 1
ATOM 724 N N . ILE A 1 92 ? -8.798 4.744 25.654 1.00 93.44 92 ILE A N 1
ATOM 725 C CA . ILE A 1 92 ? -8.944 4.102 26.964 1.00 93.44 92 ILE A CA 1
ATOM 726 C C . ILE A 1 92 ? -9.067 5.177 28.038 1.00 93.44 92 ILE A C 1
ATOM 728 O O . ILE A 1 92 ? -8.238 6.084 28.106 1.00 93.44 92 ILE A O 1
ATOM 732 N N . PHE A 1 93 ? -10.057 5.035 28.914 1.00 94.88 93 PHE A N 1
ATOM 733 C CA . PHE A 1 93 ? -10.226 5.876 30.100 1.00 94.88 93 PHE A CA 1
ATOM 734 C C . PHE A 1 93 ? -10.458 5.017 31.347 1.00 94.88 93 PHE A C 1
ATOM 736 O O . PHE A 1 93 ? -10.729 3.822 31.241 1.00 94.88 93 PHE A O 1
ATOM 743 N N . THR A 1 94 ? -10.357 5.617 32.533 1.00 96.69 94 THR A N 1
ATOM 744 C CA . THR A 1 94 ? -10.547 4.910 33.807 1.00 96.69 94 THR A CA 1
ATOM 745 C C . THR A 1 94 ? -11.852 5.331 34.476 1.00 96.69 94 THR A C 1
ATOM 747 O O . THR A 1 94 ? -12.107 6.523 34.641 1.00 96.69 94 THR A O 1
ATOM 750 N N . LEU A 1 95 ? -12.651 4.359 34.922 1.00 96.69 95 LEU A N 1
ATOM 751 C CA . LEU A 1 95 ? -13.864 4.566 35.719 1.00 96.69 95 LEU A CA 1
ATOM 752 C C . LEU A 1 95 ? -14.023 3.419 36.719 1.00 96.69 95 LEU A C 1
ATOM 754 O O . LEU A 1 95 ? -13.875 2.256 36.353 1.00 96.69 95 LEU A O 1
ATOM 758 N N . ASN A 1 96 ? -14.333 3.752 37.975 1.00 95.06 96 ASN A N 1
ATOM 759 C CA . ASN A 1 96 ? -14.553 2.790 39.065 1.00 95.06 96 ASN A CA 1
ATOM 760 C C . ASN A 1 96 ? -13.408 1.772 39.244 1.00 95.06 96 ASN A C 1
ATOM 762 O O . ASN A 1 96 ? -13.638 0.627 39.612 1.00 95.06 96 ASN A O 1
ATOM 766 N N . GLY A 1 97 ? -12.164 2.191 38.984 1.00 95.81 97 GLY A N 1
ATOM 767 C CA . GLY A 1 97 ? -10.976 1.339 39.112 1.00 95.81 97 GLY A CA 1
ATOM 768 C C . GLY A 1 97 ? -10.682 0.437 37.907 1.00 95.81 97 GLY A C 1
ATOM 769 O O . GLY A 1 97 ? -9.648 -0.221 37.915 1.00 95.81 97 GLY A O 1
ATOM 770 N N . HIS A 1 98 ? -11.523 0.458 36.870 1.00 97.31 98 HIS A N 1
ATOM 771 C CA . HIS A 1 98 ? -11.347 -0.301 35.629 1.00 97.31 98 HIS A CA 1
ATOM 772 C C . HIS A 1 98 ? -10.978 0.606 34.455 1.00 97.31 98 HIS A C 1
ATOM 774 O O . HIS A 1 98 ? -11.331 1.791 34.439 1.00 97.31 98 HIS A O 1
ATOM 780 N N . ARG A 1 99 ? -10.273 0.044 33.470 1.00 97.31 99 ARG A N 1
ATOM 781 C CA . ARG A 1 99 ? -9.914 0.716 32.216 1.00 97.31 99 ARG A CA 1
ATOM 782 C C . ARG A 1 99 ? -10.894 0.300 31.135 1.00 97.31 99 ARG A C 1
ATOM 784 O O . ARG A 1 99 ? -11.065 -0.884 30.907 1.00 97.31 99 ARG A O 1
ATOM 791 N N . TRP A 1 100 ? -11.502 1.246 30.438 1.00 96.25 100 TRP A N 1
ATOM 792 C CA . TRP A 1 100 ? -12.561 0.971 29.472 1.00 96.25 100 TRP A CA 1
ATOM 793 C C . TRP A 1 100 ? -12.211 1.520 28.100 1.00 96.25 100 TRP A C 1
ATOM 795 O O . TRP A 1 100 ? -11.777 2.666 27.985 1.00 96.25 100 TRP A O 1
ATOM 805 N N . ASP A 1 101 ? -12.476 0.731 27.063 1.00 94.12 101 ASP A N 1
ATOM 806 C CA . ASP A 1 101 ? -12.463 1.210 25.687 1.00 94.12 101 ASP A CA 1
ATOM 807 C C . ASP A 1 101 ? -13.670 2.131 25.458 1.00 94.12 101 ASP A C 1
ATOM 809 O O . ASP A 1 101 ? -14.812 1.695 25.588 1.00 94.12 101 ASP A O 1
ATOM 813 N N . CYS A 1 102 ? -13.453 3.388 25.076 1.00 92.56 102 CYS A N 1
ATOM 814 C CA . CYS A 1 102 ? -14.499 4.345 24.697 1.00 92.56 102 CYS A CA 1
ATOM 815 C C . CYS A 1 102 ? -14.456 4.761 23.222 1.00 92.56 102 CYS A C 1
ATOM 817 O O . CYS A 1 102 ? -15.163 5.693 22.836 1.00 92.56 102 CYS A O 1
ATOM 819 N N . GLY A 1 103 ? -13.676 4.069 22.382 1.00 90.19 103 GLY A N 1
ATOM 820 C CA . GLY A 1 103 ? -13.690 4.292 20.933 1.00 90.19 103 GLY A CA 1
ATOM 821 C C . GLY A 1 103 ? -15.074 4.045 20.307 1.00 90.19 103 GLY A C 1
ATOM 822 O O . GLY A 1 103 ? -15.927 3.368 20.893 1.00 90.19 103 GLY A O 1
ATOM 823 N N . LYS A 1 104 ? -15.290 4.545 19.078 1.00 89.19 104 LYS A N 1
ATOM 824 C CA . LYS A 1 104 ? -16.584 4.474 18.357 1.00 89.19 104 LYS A CA 1
ATOM 825 C C . LYS A 1 104 ? -17.203 3.067 18.369 1.00 89.19 104 LYS A C 1
ATOM 827 O O . LYS A 1 104 ? -18.401 2.916 18.595 1.00 89.19 104 LYS A O 1
ATOM 832 N N . ALA A 1 105 ? -16.385 2.032 18.164 1.00 89.62 105 ALA A N 1
ATOM 833 C CA . ALA A 1 105 ? -16.834 0.639 18.146 1.00 89.62 105 ALA A CA 1
ATOM 834 C C . ALA A 1 105 ? -17.344 0.148 19.513 1.00 89.62 105 ALA A C 1
ATOM 836 O O . ALA A 1 105 ? -18.339 -0.575 19.571 1.00 89.62 105 ALA A O 1
ATOM 837 N N . SER A 1 106 ? -16.694 0.549 20.609 1.00 92.19 106 SER A N 1
ATOM 838 C CA . SER A 1 106 ? -17.122 0.187 21.964 1.00 92.19 106 SER A CA 1
ATOM 839 C C . SER A 1 106 ? -18.456 0.852 22.308 1.00 92.19 106 SER A C 1
ATOM 841 O O . SER A 1 106 ? -19.396 0.175 22.725 1.00 92.19 106 SER A O 1
ATOM 843 N N . GLN A 1 107 ? -18.600 2.144 21.990 1.00 92.38 107 GLN A N 1
ATOM 844 C CA . GLN A 1 107 ? -19.860 2.872 22.179 1.00 92.38 107 GLN A CA 1
ATOM 845 C C . GLN A 1 107 ? -21.010 2.272 21.365 1.00 92.38 107 GLN A C 1
ATOM 847 O O . GLN A 1 107 ? -22.104 2.076 21.893 1.00 92.38 107 GLN A O 1
ATOM 852 N N . ALA A 1 108 ? -20.762 1.918 20.099 1.00 93.50 108 ALA A N 1
ATOM 853 C CA . ALA A 1 108 ? -21.764 1.284 19.244 1.00 93.50 108 ALA A CA 1
ATOM 854 C C . ALA A 1 108 ? -22.232 -0.078 19.790 1.00 93.50 108 ALA A C 1
ATOM 856 O O . ALA A 1 108 ? -23.404 -0.425 19.648 1.00 93.50 108 ALA A O 1
ATOM 857 N N . ARG A 1 109 ? -21.338 -0.840 20.438 1.00 95.12 109 ARG A N 1
ATOM 858 C CA . ARG A 1 109 ? -21.681 -2.109 21.101 1.00 95.12 109 ARG A CA 1
ATOM 859 C C . ARG A 1 109 ? -22.422 -1.895 22.422 1.00 95.12 109 ARG A C 1
ATOM 861 O O . ARG A 1 109 ? -23.313 -2.681 22.736 1.00 95.12 109 ARG A O 1
ATOM 868 N N . LEU A 1 110 ? -22.058 -0.864 23.187 1.00 96.00 110 LEU A N 1
ATOM 869 C CA . LEU A 1 110 ? -22.655 -0.575 24.492 1.00 96.00 110 LEU A CA 1
ATOM 870 C C . LEU A 1 110 ? -24.076 0.004 24.361 1.00 96.00 110 LEU A C 1
ATOM 872 O O . LEU A 1 110 ? -24.950 -0.343 25.151 1.00 96.00 110 LEU A O 1
ATOM 876 N N . ALA A 1 111 ? -24.344 0.818 23.336 1.00 96.19 111 ALA A N 1
ATOM 877 C CA . ALA A 1 111 ? -25.640 1.472 23.120 1.00 96.19 111 ALA A CA 1
ATOM 878 C C . ALA A 1 111 ? -26.873 0.531 23.190 1.00 96.19 111 ALA A C 1
ATOM 880 O O . ALA A 1 111 ? -27.795 0.815 23.962 1.00 96.19 111 ALA A O 1
ATOM 881 N N . PRO A 1 112 ? -26.940 -0.604 22.458 1.00 96.81 112 PRO A N 1
ATOM 882 C CA . PRO A 1 112 ? -28.078 -1.520 22.571 1.00 96.81 112 PRO A CA 1
ATOM 883 C C . PRO A 1 112 ? -28.168 -2.190 23.950 1.00 96.81 112 PRO A C 1
ATOM 885 O O . PRO A 1 112 ? -29.272 -2.429 24.438 1.00 96.81 112 PRO A O 1
ATOM 888 N N . VAL A 1 113 ? -27.033 -2.455 24.605 1.00 96.75 113 VAL A N 1
ATOM 889 C CA . VAL A 1 113 ? -26.996 -3.026 25.962 1.00 96.75 113 VAL A CA 1
ATOM 890 C C . VAL A 1 113 ? -27.603 -2.055 26.968 1.00 96.75 113 VAL A C 1
ATOM 892 O O . VAL A 1 113 ? -28.434 -2.445 27.788 1.00 96.75 113 VAL A O 1
ATOM 895 N N . VAL A 1 114 ? -27.261 -0.774 26.865 1.00 97.12 114 VAL A N 1
ATOM 896 C CA . VAL A 1 114 ? -27.813 0.267 27.734 1.00 97.12 114 VAL A CA 1
ATOM 897 C C . VAL A 1 114 ? -29.303 0.476 27.471 1.00 97.12 114 VAL A C 1
ATOM 899 O O . VAL A 1 114 ? -30.063 0.680 28.416 1.00 97.12 114 VAL A O 1
ATOM 902 N N . ALA A 1 115 ? -29.763 0.376 26.220 1.00 97.19 115 ALA A N 1
ATOM 903 C CA . ALA A 1 115 ? -31.192 0.420 25.908 1.00 97.19 115 ALA A CA 1
ATOM 904 C C . ALA A 1 115 ? -31.965 -0.730 26.588 1.00 97.19 115 ALA A C 1
ATOM 906 O O . ALA A 1 115 ? -33.012 -0.497 27.196 1.00 97.19 115 ALA A O 1
ATOM 907 N N . VAL A 1 116 ? -31.421 -1.952 26.556 1.00 96.81 116 VAL A N 1
ATOM 908 C CA . VAL A 1 116 ? -31.983 -3.110 27.273 1.00 96.81 116 VAL A CA 1
ATOM 909 C C . VAL A 1 116 ? -31.960 -2.880 28.787 1.00 96.81 116 VAL A C 1
ATOM 911 O O . VAL A 1 116 ? -32.978 -3.095 29.449 1.00 96.81 116 VAL A O 1
ATOM 914 N N . ALA A 1 117 ? -30.852 -2.370 29.332 1.00 95.94 117 ALA A N 1
ATOM 915 C CA . ALA A 1 117 ? -30.723 -2.044 30.750 1.00 95.94 117 ALA A CA 1
ATOM 916 C C . ALA A 1 117 ? -31.771 -1.017 31.212 1.00 95.94 117 ALA A C 1
ATOM 918 O O . ALA A 1 117 ? -32.470 -1.254 32.197 1.00 95.94 117 ALA A O 1
ATOM 919 N N . LYS A 1 118 ? -31.963 0.067 30.445 1.00 94.44 118 LYS A N 1
ATOM 920 C CA . LYS A 1 118 ? -32.979 1.108 30.695 1.00 94.44 118 LYS A CA 1
ATOM 921 C C . LYS A 1 118 ? -34.414 0.566 30.643 1.00 94.44 118 LYS A C 1
ATOM 923 O O . LYS A 1 118 ? -35.295 1.128 31.284 1.00 94.44 118 LYS A O 1
ATOM 928 N N . SER A 1 119 ? -34.657 -0.528 29.916 1.00 96.62 119 SER A N 1
ATOM 929 C CA . SER A 1 119 ? -35.965 -1.205 29.877 1.00 96.62 119 SER A CA 1
ATOM 930 C C . SER A 1 119 ? -36.203 -2.190 31.033 1.00 96.62 119 SER A C 1
ATOM 932 O O . SER A 1 119 ? -37.271 -2.793 31.109 1.00 96.62 119 SER A O 1
ATOM 934 N N . GLY A 1 120 ? -35.223 -2.375 31.927 1.00 94.88 120 GLY A N 1
ATOM 935 C CA . GLY A 1 120 ? -35.305 -3.335 33.031 1.00 94.88 120 GLY A CA 1
ATOM 936 C C . GLY A 1 120 ? -35.178 -4.799 32.599 1.00 94.88 120 GLY A C 1
ATOM 937 O O . GLY A 1 120 ? -35.460 -5.695 33.388 1.00 94.88 120 GLY A O 1
ATOM 938 N N . ALA A 1 121 ? -34.754 -5.052 31.358 1.00 95.88 121 ALA A N 1
ATOM 939 C CA . ALA A 1 121 ? -34.640 -6.389 30.775 1.00 95.88 121 ALA A CA 1
ATOM 940 C C . ALA A 1 121 ? -33.193 -6.917 30.751 1.00 95.88 121 ALA A C 1
ATOM 942 O O . ALA A 1 121 ? -32.874 -7.825 29.982 1.00 95.88 121 ALA A O 1
ATOM 943 N N . LEU A 1 122 ? -32.301 -6.345 31.569 1.00 96.00 122 LEU A N 1
ATOM 944 C CA . LEU A 1 122 ? -30.922 -6.815 31.677 1.00 96.00 122 LEU A CA 1
ATOM 945 C C . LEU A 1 122 ? -30.897 -8.220 32.312 1.00 96.00 122 LEU A C 1
ATOM 947 O O . LEU A 1 122 ? -31.479 -8.404 33.384 1.00 96.00 122 LEU A O 1
ATOM 951 N N . PRO A 1 123 ? -30.238 -9.215 31.693 1.00 95.00 123 PRO A N 1
ATOM 952 C CA . PRO A 1 123 ? -30.141 -10.549 32.273 1.00 95.00 123 PRO A CA 1
ATOM 953 C C . PRO A 1 123 ? -29.435 -10.550 33.644 1.00 95.00 123 PRO A C 1
ATOM 955 O O . PRO A 1 123 ? -28.495 -9.777 33.849 1.00 95.00 123 PRO A O 1
ATOM 958 N N . PRO A 1 124 ? -29.818 -11.441 34.577 1.00 94.38 124 PRO A N 1
ATOM 959 C CA . PRO A 1 124 ? -29.086 -11.621 35.828 1.00 94.38 124 PRO A CA 1
ATOM 960 C C . PRO A 1 124 ? -27.623 -12.011 35.580 1.00 94.38 124 PRO A C 1
ATOM 962 O O . PRO A 1 124 ? -27.347 -12.894 34.770 1.00 94.38 124 PRO A O 1
ATOM 965 N N . GLY A 1 125 ? -26.695 -11.378 36.302 1.00 93.62 125 GLY A N 1
ATOM 966 C CA . GLY A 1 125 ? -25.259 -11.650 36.171 1.00 93.62 125 GLY A CA 1
ATOM 967 C C . GLY A 1 125 ? -24.623 -11.108 34.887 1.00 93.62 125 GLY A C 1
ATOM 968 O O . GLY A 1 125 ? -23.548 -11.571 34.513 1.00 93.62 125 GLY A O 1
ATOM 969 N N . PHE A 1 126 ? -25.275 -10.160 34.205 1.00 97.12 126 PHE A N 1
ATOM 970 C CA . PHE A 1 126 ? -24.689 -9.477 33.054 1.00 97.12 126 PHE A CA 1
ATOM 971 C C . PHE A 1 126 ? -23.345 -8.824 33.413 1.00 97.12 126 PHE A C 1
ATOM 973 O O . PHE A 1 126 ? -23.161 -8.301 34.514 1.00 97.12 126 PHE A O 1
ATOM 980 N N . PHE A 1 127 ? -22.418 -8.836 32.461 1.00 97.56 127 PHE A N 1
ATOM 981 C CA . PHE A 1 127 ? -21.095 -8.245 32.596 1.00 97.56 127 PHE A CA 1
ATOM 982 C C . PHE A 1 127 ? -20.728 -7.448 31.345 1.00 97.56 127 PHE A C 1
ATOM 984 O O . PHE A 1 127 ? -21.267 -7.676 30.258 1.00 97.56 127 PHE A O 1
ATOM 991 N N . TRP A 1 128 ? -19.782 -6.529 31.503 1.00 97.38 128 TRP A N 1
ATOM 992 C CA . TRP A 1 128 ? -19.109 -5.861 30.399 1.00 97.38 128 TRP A CA 1
ATOM 993 C C . TRP A 1 128 ? -17.607 -6.110 30.503 1.00 97.38 128 TRP A C 1
ATOM 995 O O . TRP A 1 128 ? -17.035 -6.014 31.586 1.00 97.38 128 TRP A O 1
ATOM 1005 N N . THR A 1 129 ? -16.979 -6.451 29.383 1.00 96.75 129 THR A N 1
ATOM 1006 C CA . THR A 1 129 ? -15.537 -6.695 29.329 1.00 96.75 129 THR A CA 1
ATOM 1007 C C . THR A 1 129 ? -14.796 -5.364 29.245 1.00 96.75 129 THR A C 1
ATOM 1009 O O . THR A 1 129 ? -15.105 -4.531 28.387 1.00 96.75 129 THR A O 1
ATOM 1012 N N . ASP A 1 130 ? -13.846 -5.154 30.147 1.00 96.56 130 ASP A N 1
ATOM 1013 C CA . ASP A 1 130 ? -13.013 -3.957 30.187 1.00 96.56 130 ASP A CA 1
ATOM 1014 C C . ASP A 1 130 ? -11.837 -4.029 29.185 1.00 96.56 130 ASP A C 1
ATOM 1016 O O . ASP A 1 130 ? -11.646 -5.028 28.486 1.00 96.56 130 ASP A O 1
ATOM 1020 N N . ALA A 1 131 ? -11.057 -2.953 29.073 1.00 95.31 131 ALA A N 1
ATOM 1021 C CA . ALA A 1 131 ? -9.947 -2.838 28.119 1.00 95.31 131 ALA A CA 1
ATOM 1022 C C . ALA A 1 131 ? -8.777 -3.793 28.426 1.00 95.31 131 ALA A C 1
ATOM 1024 O O . ALA A 1 131 ? -7.939 -4.048 27.559 1.00 95.31 131 ALA A O 1
ATOM 1025 N N . ASP A 1 132 ? -8.716 -4.334 29.646 1.00 95.81 132 ASP A N 1
ATOM 1026 C CA . ASP A 1 132 ? -7.729 -5.331 30.060 1.00 95.81 132 ASP A CA 1
ATOM 1027 C C . ASP A 1 132 ? -8.256 -6.772 29.845 1.00 95.81 132 ASP A C 1
ATOM 1029 O O . ASP A 1 132 ? -7.599 -7.744 30.224 1.00 95.81 132 ASP A O 1
ATOM 1033 N N . ASN A 1 133 ? -9.397 -6.923 29.155 1.00 95.88 133 ASN A N 1
ATOM 1034 C CA . ASN A 1 133 ? -10.121 -8.175 28.905 1.00 95.88 133 ASN A CA 1
ATOM 1035 C C . ASN A 1 133 ? -10.657 -8.847 30.179 1.00 95.88 133 ASN A C 1
ATOM 1037 O O . ASN A 1 133 ? -10.723 -10.078 30.255 1.00 95.88 133 ASN A O 1
ATOM 1041 N N . ILE A 1 134 ? -11.037 -8.053 31.182 1.00 97.38 134 ILE A N 1
ATOM 1042 C CA . ILE A 1 134 ? -11.657 -8.550 32.411 1.00 97.38 134 ILE A CA 1
ATOM 1043 C C . ILE A 1 134 ? -13.173 -8.394 32.297 1.00 97.38 134 ILE A C 1
ATOM 1045 O O . ILE A 1 134 ? -13.679 -7.298 32.067 1.00 97.38 134 ILE A O 1
ATOM 1049 N N . ASP A 1 135 ? -13.909 -9.488 32.486 1.00 97.81 135 ASP A N 1
ATOM 1050 C CA . ASP A 1 135 ? -15.369 -9.463 32.558 1.00 97.81 135 ASP A CA 1
ATOM 1051 C C . ASP A 1 135 ? -15.814 -8.892 33.908 1.00 97.81 135 ASP A C 1
ATOM 1053 O O . ASP A 1 135 ? -15.710 -9.544 34.950 1.00 97.81 135 ASP A O 1
ATOM 1057 N N . VAL A 1 136 ? -16.307 -7.656 33.892 1.00 97.94 136 VAL A N 1
ATOM 1058 C CA . VAL A 1 136 ? -16.763 -6.944 35.087 1.00 97.94 136 VAL A CA 1
ATOM 1059 C C . VAL A 1 136 ? -18.281 -7.083 35.184 1.00 97.94 136 VAL A C 1
ATOM 1061 O O . VAL A 1 136 ? -18.977 -6.665 34.258 1.00 97.94 136 VAL A O 1
ATOM 1064 N N . PRO A 1 137 ? -18.838 -7.664 36.261 1.00 97.69 137 PRO A N 1
ATOM 1065 C CA . PRO A 1 137 ? -20.280 -7.666 36.489 1.00 97.69 137 PRO A CA 1
ATOM 1066 C C . PRO A 1 137 ? -20.821 -6.235 36.557 1.00 97.69 137 PRO A C 1
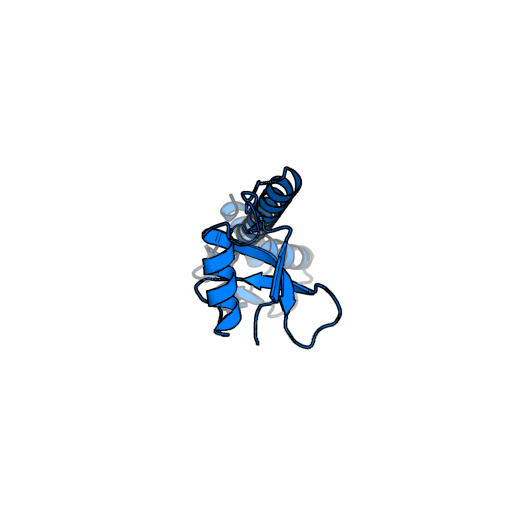ATOM 1068 O O . PRO A 1 137 ? -20.246 -5.405 37.255 1.00 97.69 137 PRO A O 1
ATOM 1071 N N . MET A 1 138 ? -21.920 -5.955 35.853 1.00 97.38 138 MET A N 1
ATOM 1072 C CA . MET A 1 138 ? -22.457 -4.597 35.729 1.00 97.38 138 MET A CA 1
ATOM 1073 C C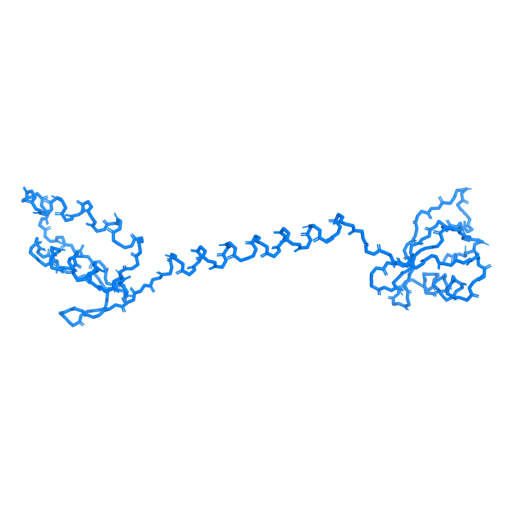 . MET A 1 138 ? -23.959 -4.559 36.002 1.00 97.38 138 MET A C 1
ATOM 1075 O O . MET A 1 138 ? -24.740 -5.341 35.454 1.00 97.38 138 MET A O 1
ATOM 1079 N N . THR A 1 139 ? -24.375 -3.589 36.807 1.00 96.94 139 THR A N 1
ATOM 1080 C CA . THR A 1 139 ? -25.779 -3.212 36.984 1.00 96.94 139 THR A CA 1
ATOM 1081 C C . THR A 1 139 ? -26.265 -2.304 35.851 1.00 96.94 139 THR A C 1
ATOM 1083 O O . THR A 1 139 ? -25.480 -1.745 35.082 1.00 96.94 139 THR A O 1
ATOM 1086 N N . ALA A 1 140 ? -27.586 -2.122 35.752 1.00 96.44 140 ALA A N 1
ATOM 1087 C CA . ALA A 1 140 ? -28.171 -1.201 34.781 1.00 96.44 140 ALA A CA 1
ATOM 1088 C C . ALA A 1 140 ? -27.659 0.240 34.967 1.00 96.44 140 ALA A C 1
ATOM 1090 O O . ALA A 1 140 ? -27.308 0.889 33.983 1.00 96.44 140 ALA A O 1
ATOM 1091 N N . ASP A 1 141 ? -27.551 0.708 36.212 1.00 96.75 141 ASP A N 1
ATOM 1092 C CA . ASP A 1 141 ? -27.068 2.058 36.523 1.00 96.75 141 ASP A CA 1
ATOM 1093 C C . ASP A 1 141 ? -25.583 2.229 36.173 1.00 96.75 141 ASP A C 1
ATOM 1095 O O . ASP A 1 141 ? -25.192 3.259 35.622 1.00 96.75 141 ASP A O 1
ATOM 1099 N N . GLU A 1 142 ? -24.755 1.208 36.413 1.00 97.62 142 GLU A N 1
ATOM 1100 C CA . GLU A 1 142 ? -23.335 1.235 36.042 1.00 97.62 142 GLU A CA 1
ATOM 1101 C C . GLU A 1 142 ? -23.135 1.249 34.523 1.00 97.62 142 GLU A C 1
ATOM 1103 O O . GLU A 1 142 ? -22.244 1.944 34.040 1.00 97.62 142 GLU A O 1
ATOM 1108 N N . LEU A 1 143 ? -23.979 0.554 33.751 1.00 97.81 143 LEU A N 1
ATOM 1109 C CA . LEU A 1 143 ? -23.943 0.613 32.283 1.00 97.81 143 LEU A CA 1
ATOM 1110 C C . LEU A 1 143 ? -24.324 2.004 31.760 1.00 97.81 143 LEU A C 1
ATOM 1112 O O . LEU A 1 143 ? -23.701 2.497 30.820 1.00 97.81 143 LEU A O 1
ATOM 1116 N N . VAL A 1 144 ? -25.312 2.659 32.378 1.00 97.00 144 VAL A N 1
ATOM 1117 C CA . VAL A 1 144 ? -25.685 4.045 32.046 1.00 97.00 144 VAL A CA 1
ATOM 1118 C C . VAL A 1 144 ? -24.554 5.015 32.397 1.00 97.00 144 VAL A C 1
ATOM 1120 O O . VAL A 1 144 ? -24.239 5.905 31.604 1.00 97.00 144 VAL A O 1
ATOM 1123 N N . ALA A 1 145 ? -23.913 4.837 33.555 1.00 97.19 145 ALA A N 1
ATOM 1124 C CA . ALA A 1 145 ? -22.762 5.641 33.957 1.00 97.19 145 ALA A CA 1
ATOM 1125 C C . ALA A 1 145 ? -21.565 5.432 33.016 1.00 97.19 145 ALA A C 1
ATOM 1127 O O . ALA A 1 145 ? -20.904 6.400 32.637 1.00 97.19 145 ALA A O 1
ATOM 1128 N N . LEU A 1 146 ? -21.321 4.188 32.593 1.00 97.50 146 LEU A N 1
ATOM 1129 C CA . LEU A 1 146 ? -20.284 3.846 31.628 1.00 97.50 146 LEU A CA 1
ATOM 1130 C C . LEU A 1 146 ? -20.556 4.493 30.262 1.00 97.50 146 LEU A C 1
ATOM 1132 O O . LEU A 1 146 ? -19.648 5.102 29.705 1.00 97.50 146 LEU A O 1
ATOM 1136 N N . GLU A 1 147 ? -21.793 4.437 29.752 1.00 96.62 147 GLU A N 1
ATOM 1137 C CA . GLU A 1 147 ? -22.202 5.110 28.505 1.00 96.62 147 GLU A CA 1
ATOM 1138 C C . GLU A 1 147 ? -21.922 6.615 28.561 1.00 96.62 147 GLU A C 1
ATOM 1140 O O . GLU A 1 147 ? -21.287 7.167 27.659 1.00 96.62 147 GLU A O 1
ATOM 1145 N N . ALA A 1 148 ? -22.345 7.274 29.643 1.00 95.88 148 ALA A N 1
ATOM 1146 C CA . ALA A 1 148 ? -22.122 8.703 29.831 1.00 95.88 148 ALA A CA 1
ATOM 1147 C C . ALA A 1 148 ? -20.624 9.042 29.910 1.00 95.88 1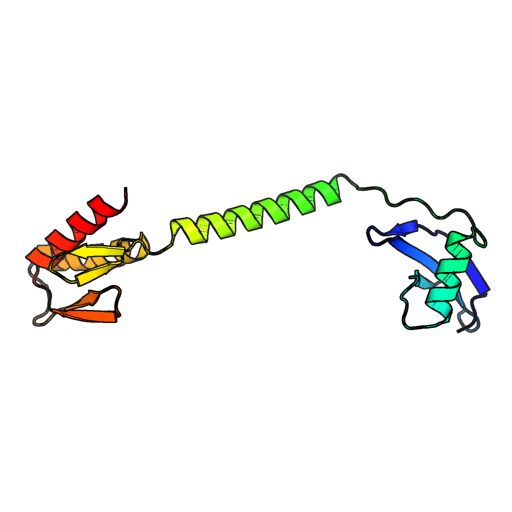48 ALA A C 1
ATOM 1149 O O . ALA A 1 148 ? -20.172 10.011 29.298 1.00 95.88 148 ALA A O 1
ATOM 1150 N N . ALA A 1 149 ? -19.837 8.232 30.623 1.00 95.81 149 ALA A N 1
ATOM 1151 C CA . ALA A 1 149 ? -18.400 8.443 30.738 1.00 95.81 149 ALA A CA 1
ATOM 1152 C C . ALA A 1 149 ? -17.670 8.197 29.407 1.00 95.81 149 ALA A C 1
ATOM 1154 O O . ALA A 1 149 ? -16.781 8.974 29.057 1.00 95.81 149 ALA A O 1
ATOM 1155 N N . MET A 1 150 ? -18.073 7.189 28.623 1.00 94.31 150 MET A N 1
ATOM 1156 C CA . MET A 1 150 ? -17.542 6.972 27.274 1.00 94.31 150 MET A CA 1
ATOM 1157 C C . MET A 1 150 ? -17.793 8.187 26.374 1.00 94.31 150 MET A C 1
ATOM 1159 O O . MET A 1 150 ? -16.872 8.637 25.697 1.00 94.31 150 MET A O 1
ATOM 1163 N N . GLN A 1 151 ? -19.004 8.758 26.408 1.00 92.38 151 GLN A N 1
ATOM 1164 C CA . GLN A 1 151 ? -19.345 9.958 25.633 1.00 92.38 151 GLN A CA 1
ATOM 1165 C C . GLN A 1 151 ? -18.506 11.177 26.041 1.00 92.38 151 GLN A C 1
ATOM 1167 O O . GLN A 1 151 ? -18.067 11.930 25.174 1.00 92.38 151 GLN A O 1
ATOM 1172 N N . GLN A 1 152 ? -18.250 11.362 27.340 1.00 92.12 152 GLN A N 1
ATOM 1173 C CA . GLN A 1 152 ? -17.430 12.469 27.848 1.00 92.12 152 GLN A CA 1
ATOM 1174 C C . GLN A 1 152 ? -15.948 12.342 27.477 1.00 92.12 152 GLN A C 1
ATOM 1176 O O . GLN A 1 152 ? -15.300 13.354 27.232 1.00 92.12 152 GLN A O 1
ATOM 1181 N N . ASN A 1 153 ? -15.414 11.118 27.435 1.00 90.31 153 ASN A N 1
ATOM 1182 C CA . ASN A 1 153 ? -13.997 10.857 27.160 1.00 90.31 153 ASN A CA 1
ATOM 1183 C C . ASN A 1 153 ? -13.685 10.670 25.661 1.00 90.31 153 ASN A C 1
ATOM 1185 O O . ASN A 1 153 ? -12.547 10.370 25.316 1.00 90.31 153 ASN A O 1
ATOM 1189 N N . MET A 1 154 ? -14.673 10.820 24.771 1.00 83.19 154 MET A N 1
ATOM 1190 C CA . MET A 1 154 ? -14.484 10.733 23.314 1.00 83.19 154 MET A CA 1
ATOM 1191 C C . MET A 1 154 ? -14.085 12.079 22.669 1.00 83.19 154 MET A C 1
ATOM 1193 O O . MET A 1 154 ? -13.832 12.117 21.466 1.00 83.19 154 MET A O 1
ATOM 1197 N N . VAL A 1 155 ? -14.069 13.175 23.440 1.00 61.31 155 VAL A N 1
ATOM 1198 C CA . VAL A 1 155 ? -13.838 14.555 22.963 1.00 61.31 155 VAL A CA 1
ATOM 1199 C C . VAL A 1 155 ? -12.356 14.909 22.909 1.00 61.31 155 VAL A C 1
ATOM 1201 O O . VAL A 1 155 ? -11.641 14.589 23.883 1.00 61.31 155 VAL A O 1
#

Sequence (155 aa):
MKIVTAKNGFYNEDGSINCLAHFEGFDDFIPFTSSPDDTEEHGRQLYTDLKAGKYGEVKPFTVTPEMVQAARDAKHAEITIWRDQQENGSIIFTLNGHRWDCGKASQARLAPVVAVAKSGALPPGFFWTDADNIDVPMTADELVALEAAMQQNMV

Secondary structure (DSSP, 8-state):
--EEEEEEEEE-TTS-EEEEEEETT-SS-EEEEE-TT-SSHHHHHHHHHHHTTTTSPPBPP---HHHHHHHHHHHHHHHHHHHHHHHTSPPEEEETTEEEE-SHHHHHHHHHHHHHHHTT-PPTT-EEE-TTS-EEE--HHHHHHHHHHHHHTT-

InterPro domains:
  IPR025484 Domain of unknown function DUF4376 [PF14301] (71-152)

Radius of gyration: 32.31 Å; chains: 1; bounding box: 64×32×75 Å

Organism: Klebsiella oxytoca (NCBI:txid571)

pLDDT: mean 95.37, std 4.53, range [61.31, 98.56]

Foldseek 3Di:
DAWPAWDDWEADPVRWIWTFTDGPPDPGTDIDTADCPDPDPVSNVVRVCQVVQVRHDHHYDDDDPVNVVVVVVVVVVVVVVVVVCVLQDFDWDDDPRFIATLHPVRLVVLVVVLVCLVVVNHDPQQFDQGPVRDTHGDHSVRSVVVNVVSVVRVD